Protein AF-A0A013UZ03-F1 (afdb_monomer_lite)

Structure (mmCIF, N/CA/C/O backbone):
data_AF-A0A013UZ03-F1
#
_entry.id   AF-A0A013UZ03-F1
#
loop_
_atom_site.group_PDB
_atom_site.id
_atom_site.type_symbol
_atom_site.label_atom_id
_atom_site.label_alt_id
_atom_site.label_comp_id
_atom_site.label_asym_id
_atom_site.label_entity_id
_atom_site.label_seq_id
_atom_site.pdbx_PDB_ins_code
_atom_site.Cartn_x
_atom_site.Cartn_y
_atom_site.Cartn_z
_atom_site.occupancy
_atom_site.B_iso_or_equiv
_atom_site.auth_seq_id
_atom_site.auth_comp_id
_atom_site.auth_asym_id
_atom_site.auth_atom_id
_atom_site.pdbx_PDB_model_num
ATOM 1 N N . MET A 1 1 ? 23.079 27.981 56.009 1.00 36.84 1 MET A N 1
ATOM 2 C CA . MET A 1 1 ? 21.643 27.927 55.662 1.00 36.84 1 MET A CA 1
ATOM 3 C C . MET A 1 1 ? 21.540 28.016 54.146 1.00 36.84 1 MET A C 1
ATOM 5 O O . MET A 1 1 ? 22.002 28.999 53.586 1.00 36.84 1 MET A O 1
ATOM 9 N N . LYS A 1 2 ? 21.106 26.936 53.484 1.00 36.09 2 LYS A N 1
ATOM 10 C CA . LYS A 1 2 ? 21.028 26.820 52.017 1.00 36.09 2 LYS A CA 1
ATOM 11 C C . LYS A 1 2 ? 19.620 27.214 51.565 1.00 36.09 2 LYS A C 1
ATOM 13 O O . LYS A 1 2 ? 18.654 26.664 52.082 1.00 36.09 2 LYS A O 1
ATOM 18 N N . TYR A 1 3 ? 19.526 28.153 50.628 1.00 44.22 3 TYR A N 1
ATOM 19 C CA . TYR A 1 3 ? 18.277 28.552 49.983 1.00 44.22 3 TYR A CA 1
ATOM 20 C C . TYR A 1 3 ? 17.789 27.426 49.060 1.00 44.22 3 TYR A C 1
ATOM 22 O O . TYR A 1 3 ? 18.511 27.021 48.151 1.00 44.22 3 TYR A O 1
ATOM 30 N N . LEU A 1 4 ? 16.582 26.911 49.308 1.00 42.78 4 LEU A N 1
ATOM 31 C CA . LEU A 1 4 ? 15.868 26.023 48.390 1.00 42.78 4 LEU A CA 1
ATOM 32 C C . LEU A 1 4 ? 15.024 26.893 47.446 1.00 42.78 4 LEU A C 1
ATOM 34 O O . LEU A 1 4 ? 14.059 27.524 47.872 1.00 42.78 4 LEU A O 1
ATOM 38 N N . LEU A 1 5 ? 15.408 26.932 46.172 1.00 45.69 5 LEU A N 1
ATOM 39 C CA . LEU A 1 5 ? 14.609 27.478 45.077 1.00 45.69 5 LEU A CA 1
ATOM 40 C C . LEU A 1 5 ? 13.504 26.471 44.725 1.00 45.69 5 LEU A C 1
ATOM 42 O O . LEU A 1 5 ? 13.780 25.400 44.190 1.00 45.69 5 LEU A O 1
ATOM 46 N N . LEU A 1 6 ? 12.255 26.821 45.036 1.00 44.44 6 LEU A N 1
ATOM 47 C CA . LEU A 1 6 ? 11.060 26.151 44.523 1.00 44.44 6 LEU A CA 1
ATOM 48 C C . LEU A 1 6 ? 10.872 26.553 43.056 1.00 44.44 6 LEU A C 1
ATOM 50 O O . LEU A 1 6 ? 10.435 27.664 42.761 1.00 44.44 6 LEU A O 1
ATOM 54 N N . MET A 1 7 ? 11.222 25.652 42.138 1.00 43.31 7 MET A N 1
ATOM 55 C CA . MET A 1 7 ? 10.885 25.791 40.726 1.00 43.31 7 MET A CA 1
ATOM 56 C C . MET A 1 7 ? 9.523 25.130 40.477 1.00 43.31 7 MET A C 1
ATOM 58 O O . MET A 1 7 ? 9.408 23.908 40.405 1.00 43.31 7 MET A O 1
ATOM 62 N N . SER A 1 8 ? 8.477 25.948 40.391 1.00 47.56 8 SER A N 1
ATOM 63 C CA . SER A 1 8 ? 7.142 25.517 39.976 1.00 47.56 8 SER A CA 1
ATOM 64 C C . SER A 1 8 ? 7.141 25.248 38.469 1.00 47.56 8 SER A C 1
ATOM 66 O O . SER A 1 8 ? 7.000 26.171 37.669 1.00 47.56 8 SER A O 1
ATOM 68 N N . CYS A 1 9 ? 7.308 23.987 38.069 1.00 44.19 9 CYS A N 1
ATOM 69 C CA . CYS A 1 9 ? 7.071 23.565 36.690 1.00 44.19 9 CYS A CA 1
ATOM 70 C C . CYS A 1 9 ? 5.565 23.596 36.396 1.00 44.19 9 CYS A C 1
ATOM 72 O O . CYS A 1 9 ? 4.810 22.737 36.850 1.00 44.19 9 CYS A O 1
ATOM 74 N N . LEU A 1 10 ? 5.145 24.598 35.622 1.00 43.75 10 LEU A N 1
ATOM 75 C CA . LEU A 1 10 ? 3.865 24.626 34.922 1.00 43.75 10 LEU A CA 1
ATOM 76 C C . LEU A 1 10 ? 3.756 23.393 34.010 1.00 43.75 10 LEU A C 1
ATOM 78 O O . LEU A 1 10 ? 4.397 23.322 32.964 1.00 43.75 10 LEU A O 1
ATOM 82 N N . LEU A 1 11 ? 2.930 22.426 34.407 1.00 45.19 11 LEU A N 1
ATOM 83 C CA . LEU A 1 11 ? 2.465 21.351 33.535 1.00 45.19 11 LEU A CA 1
ATOM 84 C C . LEU A 1 11 ? 1.397 21.927 32.600 1.00 45.19 11 LEU A C 1
ATOM 86 O O . LEU A 1 11 ? 0.227 22.029 32.964 1.00 45.19 11 LEU A O 1
ATOM 90 N N . LEU A 1 12 ? 1.807 22.337 31.399 1.00 39.75 12 LEU A N 1
ATOM 91 C CA . LEU A 1 12 ? 0.870 22.580 30.306 1.00 39.75 12 LEU A CA 1
ATOM 92 C C . LEU A 1 12 ? 0.330 21.223 29.823 1.00 39.75 12 LEU A C 1
ATOM 94 O O . LEU A 1 12 ? 1.132 20.325 29.548 1.00 39.75 12 LEU A O 1
ATOM 98 N N . PRO A 1 13 ? -0.997 21.044 29.701 1.00 41.91 13 PRO A N 1
ATOM 99 C CA . PRO A 1 13 ? -1.545 19.863 29.061 1.00 41.91 13 PRO A CA 1
ATOM 100 C C . PRO A 1 13 ? -1.124 19.890 27.592 1.00 41.91 13 PRO A C 1
ATOM 102 O O . PRO A 1 13 ? -1.484 20.796 26.840 1.00 41.91 13 PRO A O 1
ATOM 105 N N . ILE A 1 14 ? -0.329 18.899 27.194 1.00 48.53 14 ILE A N 1
ATOM 106 C CA . ILE A 1 14 ? -0.052 18.613 25.791 1.00 48.53 14 ILE A CA 1
ATOM 107 C C . ILE A 1 14 ? -1.378 18.121 25.217 1.00 48.53 14 ILE A C 1
ATOM 109 O O . ILE A 1 14 ? -1.723 16.947 25.323 1.00 48.53 14 ILE A O 1
ATOM 113 N N . SER A 1 15 ? -2.167 19.046 24.678 1.00 40.78 15 SER A N 1
ATOM 114 C CA . SER A 1 15 ? -3.280 18.710 23.806 1.00 40.78 15 SER A CA 1
ATOM 115 C C . SER A 1 15 ? -2.685 17.948 22.634 1.00 40.78 15 SER A C 1
ATOM 117 O O . SER A 1 15 ? -2.001 18.537 21.797 1.00 40.78 15 SER A O 1
ATOM 119 N N . SER A 1 16 ? -2.891 16.633 22.611 1.00 39.53 16 SER A N 1
ATOM 120 C CA . SER A 1 16 ? -2.583 15.769 21.480 1.00 39.53 16 SER A CA 1
ATOM 121 C C . SER A 1 16 ? -3.329 16.3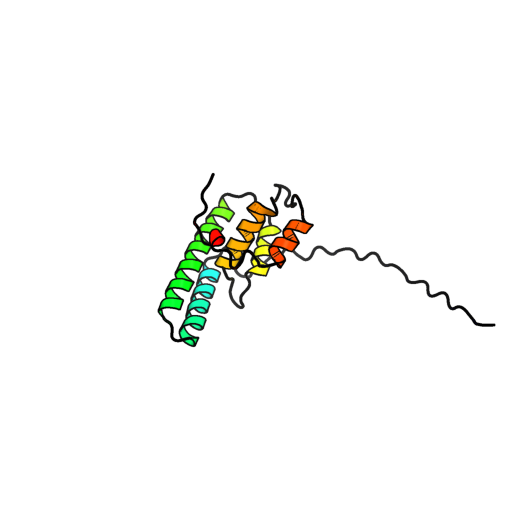09 20.264 1.00 39.53 16 SER A C 1
ATOM 123 O O . SER A 1 16 ? -4.497 15.988 20.048 1.00 39.53 16 SER A O 1
ATOM 125 N N . MET A 1 17 ? -2.691 17.195 19.499 1.00 37.56 17 MET A N 1
ATOM 126 C CA . MET A 1 17 ? -3.202 17.592 18.200 1.00 37.56 17 MET A CA 1
ATOM 127 C C . MET A 1 17 ? -3.194 16.324 17.358 1.00 37.56 17 MET A C 1
ATOM 129 O O . MET A 1 17 ? -2.130 15.798 17.033 1.00 37.56 17 MET A O 1
ATOM 133 N N . ALA A 1 18 ? -4.383 15.791 17.073 1.00 44.00 18 ALA A N 1
ATOM 134 C CA . ALA A 1 18 ? -4.541 14.783 16.044 1.00 44.00 18 ALA A CA 1
ATOM 135 C C . ALA A 1 18 ? -3.900 15.360 14.778 1.00 44.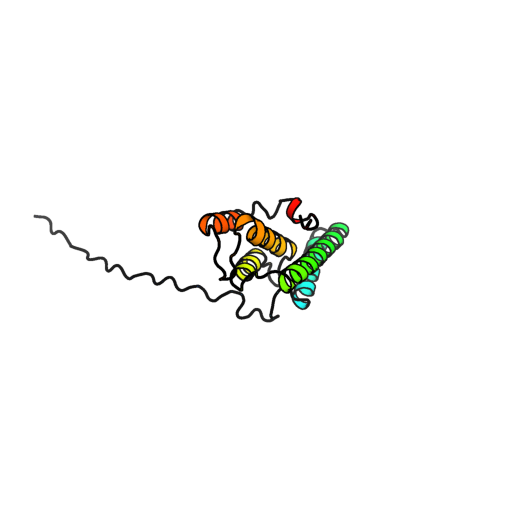00 18 ALA A C 1
ATOM 137 O O . ALA A 1 18 ? -4.331 16.406 14.287 1.00 44.00 18 ALA A O 1
ATOM 138 N N . ALA A 1 19 ? -2.813 14.737 14.322 1.00 41.53 19 ALA A N 1
ATOM 139 C CA . ALA A 1 19 ? -2.172 15.126 13.080 1.00 41.53 19 ALA A CA 1
ATOM 140 C C . ALA A 1 19 ? -3.236 15.124 11.966 1.00 41.53 19 ALA A C 1
ATOM 142 O O . ALA A 1 19 ? -4.104 14.241 11.973 1.00 41.53 19 ALA A O 1
ATOM 143 N N . PRO A 1 20 ? -3.221 16.106 11.045 1.00 39.84 20 PRO A N 1
ATOM 144 C CA . PRO A 1 20 ? -4.152 16.119 9.926 1.00 39.84 20 PRO A CA 1
ATOM 145 C C . PRO A 1 20 ? -4.103 14.762 9.224 1.00 39.84 20 PRO A C 1
ATOM 147 O O . PRO A 1 20 ? -3.022 14.237 8.951 1.00 39.84 20 PRO A O 1
ATOM 150 N N . SER A 1 21 ? -5.281 14.172 9.001 1.00 45.03 21 SER A N 1
ATOM 151 C CA . SER A 1 21 ? -5.390 12.862 8.366 1.00 45.03 21 SER A CA 1
ATOM 152 C C . SER A 1 21 ? -4.639 12.901 7.023 1.00 45.03 21 SER A C 1
ATOM 154 O O . SER A 1 21 ? -4.945 13.772 6.202 1.00 45.03 21 SER A O 1
ATOM 156 N N . PRO A 1 22 ? -3.696 11.977 6.754 1.00 44.12 22 PRO A N 1
ATOM 157 C CA . PRO A 1 22 ? -2.918 11.924 5.505 1.00 44.12 22 PRO A CA 1
ATOM 158 C C . PRO A 1 22 ? -3.748 11.728 4.221 1.00 44.12 22 PRO A C 1
ATOM 160 O O . PRO A 1 22 ? -3.198 11.567 3.139 1.00 44.12 22 PRO A O 1
ATOM 163 N N . TYR A 1 23 ? -5.072 11.702 4.340 1.00 45.38 23 TYR A N 1
ATOM 164 C CA . TYR A 1 23 ? -6.049 11.556 3.267 1.00 45.38 23 TYR A CA 1
ATOM 165 C C . TYR A 1 23 ? -6.649 12.869 2.826 1.00 45.38 23 TYR A C 1
ATOM 167 O O . TYR A 1 23 ? -7.457 12.860 1.900 1.00 45.38 23 TYR A O 1
ATOM 175 N N . ALA A 1 24 ? -6.350 13.961 3.532 1.00 42.81 24 ALA A N 1
ATOM 176 C CA . ALA A 1 24 ? -6.951 15.232 3.197 1.00 42.81 24 ALA A CA 1
ATOM 177 C C . ALA A 1 24 ? -6.576 15.602 1.759 1.00 42.81 24 ALA A C 1
ATOM 179 O O . ALA A 1 24 ? -7.488 15.804 0.971 1.00 42.81 24 ALA A O 1
ATOM 180 N N . GLU A 1 25 ? -5.293 15.566 1.378 1.00 39.88 25 GLU A N 1
ATOM 181 C CA . GLU A 1 25 ? -4.859 15.838 0.002 1.00 39.88 25 GLU A CA 1
ATOM 182 C C . GLU A 1 25 ? -3.487 15.191 -0.272 1.00 39.88 25 GLU A C 1
ATOM 184 O O . GLU A 1 25 ? -2.460 15.658 0.215 1.00 39.88 25 GLU A O 1
ATOM 189 N N . ASN A 1 26 ? -3.441 14.126 -1.079 1.00 48.09 26 ASN A N 1
ATOM 190 C CA . ASN A 1 26 ? -2.320 13.975 -2.009 1.00 48.09 26 ASN A CA 1
ATOM 191 C C . ASN A 1 26 ? -2.764 14.637 -3.327 1.00 48.09 26 ASN A C 1
ATOM 193 O O . ASN A 1 26 ? -3.961 14.672 -3.624 1.00 48.09 26 ASN A O 1
ATOM 197 N N . THR A 1 27 ? -1.844 15.182 -4.123 1.00 49.50 27 THR A N 1
ATOM 198 C CA . THR A 1 27 ? -2.189 15.888 -5.377 1.00 49.50 27 THR A CA 1
ATOM 199 C C . THR A 1 27 ? -2.912 15.012 -6.409 1.00 49.50 27 THR A C 1
ATOM 201 O O . THR A 1 27 ? -3.408 15.531 -7.405 1.00 49.50 27 THR A O 1
ATOM 204 N N . PHE A 1 28 ? -2.983 13.699 -6.182 1.00 50.97 28 PHE A N 1
ATOM 205 C CA . PHE A 1 28 ? -3.575 12.706 -7.071 1.00 50.97 28 PHE A CA 1
ATOM 206 C C . PHE A 1 28 ? -4.976 12.239 -6.627 1.00 50.97 28 PHE A C 1
ATOM 208 O O . PHE A 1 28 ? -5.637 11.529 -7.376 1.00 50.97 28 PHE A O 1
ATOM 215 N N . GLY A 1 29 ? -5.472 12.636 -5.449 1.00 62.25 29 GLY A N 1
ATOM 216 C CA . GLY A 1 29 ? -6.781 12.232 -4.925 1.00 62.25 29 GLY A CA 1
ATOM 217 C C . GLY A 1 29 ? -6.776 10.945 -4.082 1.00 62.25 29 GLY A C 1
ATOM 218 O O . GLY A 1 29 ? -5.851 10.667 -3.320 1.00 62.25 29 GLY A O 1
ATOM 219 N N . ARG A 1 30 ? -7.870 10.170 -4.139 1.00 72.25 30 ARG A N 1
ATOM 220 C CA . ARG A 1 30 ? -8.064 8.960 -3.310 1.00 72.25 30 ARG A CA 1
ATOM 221 C C . ARG A 1 30 ? -7.161 7.816 -3.777 1.00 72.25 30 ARG A C 1
ATOM 223 O O . ARG A 1 30 ? -7.034 7.574 -4.973 1.00 72.25 30 ARG A O 1
ATOM 230 N N . MET A 1 31 ? -6.585 7.093 -2.819 1.00 75.75 31 MET A N 1
ATOM 231 C CA . MET A 1 31 ? -5.768 5.906 -3.073 1.00 75.75 31 MET A CA 1
ATOM 232 C C . MET A 1 31 ? -6.615 4.630 -3.106 1.00 75.75 31 MET A C 1
ATOM 234 O O . MET A 1 31 ? -7.605 4.554 -2.377 1.00 75.75 31 MET A O 1
ATOM 238 N N . PRO A 1 32 ? -6.191 3.607 -3.867 1.00 83.62 32 PRO A N 1
ATOM 239 C CA . PRO A 1 32 ? -5.069 3.620 -4.819 1.00 83.62 32 PRO A CA 1
ATOM 240 C C . PRO A 1 32 ? -5.394 4.421 -6.103 1.00 83.62 32 PRO A C 1
ATOM 242 O O . PRO A 1 32 ? -6.540 4.443 -6.546 1.00 83.62 32 PRO A O 1
ATOM 245 N N . HIS A 1 33 ? -4.396 5.085 -6.710 1.00 84.12 33 HIS A N 1
ATOM 246 C CA . HIS A 1 33 ? -4.587 5.971 -7.874 1.00 84.12 33 HIS A CA 1
ATOM 247 C C . HIS A 1 33 ? -3.721 5.585 -9.088 1.00 84.12 33 HIS A C 1
ATOM 249 O O . HIS A 1 33 ? -2.522 5.319 -8.960 1.00 84.12 33 HIS A O 1
ATOM 255 N N . LYS A 1 34 ? -4.307 5.610 -10.294 1.00 83.56 34 LYS A N 1
ATOM 256 C CA . LYS A 1 34 ? -3.647 5.185 -11.546 1.00 83.56 34 LYS A CA 1
ATOM 257 C C . LYS A 1 34 ? -2.397 6.003 -11.899 1.00 83.56 34 LYS A C 1
ATOM 259 O O . LYS A 1 34 ? -1.413 5.447 -12.375 1.00 83.56 34 LYS A O 1
ATOM 264 N N . ASP A 1 35 ? -2.402 7.307 -11.624 1.00 82.81 35 ASP A N 1
ATOM 265 C CA . ASP A 1 35 ? -1.261 8.171 -11.963 1.00 82.81 35 ASP A CA 1
ATOM 266 C C . ASP A 1 35 ? -0.066 7.910 -11.038 1.00 82.81 35 ASP A C 1
ATOM 268 O O . ASP A 1 35 ? 1.080 8.019 -11.464 1.00 82.81 35 ASP A O 1
ATOM 272 N N . ILE A 1 36 ? -0.327 7.480 -9.799 1.00 83.81 36 ILE A N 1
ATOM 273 C CA . ILE A 1 36 ? 0.712 7.008 -8.878 1.00 83.81 36 ILE A CA 1
ATOM 274 C 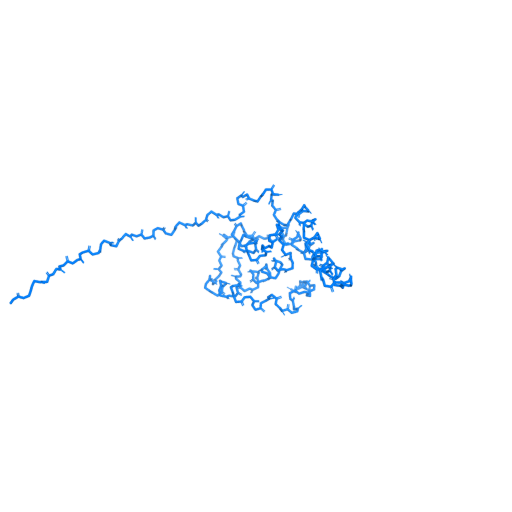C . ILE A 1 36 ? 1.226 5.636 -9.318 1.00 83.81 36 ILE A C 1
ATOM 276 O O . ILE A 1 36 ? 2.423 5.389 -9.248 1.00 83.81 36 ILE A O 1
ATOM 280 N N . MET A 1 37 ? 0.354 4.759 -9.832 1.00 88.69 37 MET A N 1
ATOM 281 C CA . MET A 1 37 ? 0.794 3.487 -10.415 1.00 88.69 37 MET A CA 1
ATOM 282 C C . MET A 1 37 ? 1.770 3.711 -11.571 1.00 88.69 37 MET A C 1
ATOM 284 O O . MET A 1 37 ? 2.772 3.011 -11.658 1.00 88.69 37 MET A O 1
ATOM 288 N N . ARG A 1 38 ? 1.546 4.734 -12.405 1.00 87.56 38 ARG A N 1
ATOM 289 C CA . ARG A 1 38 ? 2.519 5.131 -13.432 1.00 87.56 38 ARG A CA 1
ATOM 290 C C . ARG A 1 38 ? 3.879 5.492 -12.820 1.00 87.56 38 ARG A C 1
ATOM 292 O O . ARG A 1 38 ? 4.876 4.916 -13.220 1.00 87.56 38 ARG A O 1
ATOM 299 N N . LEU A 1 39 ? 3.908 6.359 -11.803 1.00 87.75 39 LEU A N 1
ATOM 300 C CA . LEU A 1 39 ? 5.154 6.732 -11.111 1.00 87.75 39 LEU A CA 1
ATOM 301 C C . LEU A 1 39 ? 5.833 5.547 -10.405 1.00 87.75 39 LEU A C 1
ATOM 303 O O . LEU A 1 39 ? 7.046 5.538 -10.234 1.00 87.75 39 LEU A O 1
ATOM 307 N N . ASN A 1 40 ? 5.059 4.563 -9.941 1.00 86.38 40 ASN A N 1
ATOM 308 C CA . ASN A 1 40 ? 5.588 3.346 -9.332 1.00 86.38 40 ASN A CA 1
ATOM 309 C C . ASN A 1 40 ? 6.291 2.460 -10.374 1.00 86.38 40 ASN A C 1
ATOM 311 O O . ASN A 1 40 ? 7.401 2.004 -10.121 1.00 86.38 40 ASN A O 1
ATOM 315 N N . LYS A 1 41 ? 5.695 2.291 -11.562 1.00 89.69 41 LYS A N 1
ATOM 316 C CA . LYS A 1 41 ? 6.343 1.589 -12.679 1.00 89.69 41 LYS A CA 1
ATOM 317 C C . LYS A 1 41 ? 7.647 2.268 -13.083 1.00 89.69 41 LYS A C 1
ATOM 319 O O . LYS A 1 41 ? 8.662 1.590 -13.183 1.00 89.69 41 LYS A O 1
ATOM 324 N N . ASP A 1 42 ? 7.630 3.597 -13.204 1.00 87.88 42 ASP A N 1
ATOM 325 C CA . ASP A 1 42 ? 8.834 4.383 -13.489 1.00 87.88 42 ASP A CA 1
ATOM 326 C C . ASP A 1 42 ? 9.929 4.113 -12.426 1.00 87.88 42 ASP A C 1
ATOM 328 O O . ASP A 1 42 ? 11.106 3.985 -12.758 1.00 87.88 42 ASP A O 1
ATOM 332 N N . ALA A 1 43 ? 9.559 3.963 -11.146 1.00 85.75 43 ALA A N 1
ATOM 333 C CA . ALA A 1 43 ? 10.498 3.619 -10.075 1.00 85.75 43 ALA A CA 1
ATOM 334 C C . ALA A 1 43 ? 11.058 2.186 -10.198 1.00 85.75 43 ALA A C 1
ATOM 336 O O . ALA A 1 43 ? 12.270 2.013 -10.076 1.00 85.75 43 ALA A O 1
ATOM 337 N N . CYS A 1 44 ? 10.221 1.183 -10.501 1.00 86.62 44 CYS A N 1
ATOM 338 C CA . CYS A 1 44 ? 10.678 -0.186 -10.791 1.00 86.62 44 CYS A CA 1
ATOM 339 C C . CYS A 1 44 ? 11.689 -0.208 -11.950 1.00 86.62 44 CYS A C 1
ATOM 341 O O . CYS A 1 44 ? 12.716 -0.882 -11.874 1.00 86.62 44 CYS A O 1
ATOM 343 N N . GLU A 1 45 ? 11.416 0.546 -13.020 1.00 87.88 45 GLU A N 1
ATOM 344 C CA . GLU A 1 45 ? 12.317 0.658 -14.168 1.00 87.88 45 GLU A CA 1
ATOM 345 C C . GLU A 1 45 ? 13.647 1.313 -13.782 1.00 87.88 45 GLU A C 1
ATOM 347 O O . GLU A 1 45 ? 14.702 0.829 -14.182 1.00 87.88 45 GLU A O 1
ATOM 352 N N . VAL A 1 46 ? 13.632 2.389 -12.989 1.00 85.69 46 VAL A N 1
ATOM 353 C CA . VAL A 1 46 ? 14.862 3.042 -12.506 1.00 85.69 46 VAL A CA 1
ATOM 354 C C . VAL A 1 46 ? 15.700 2.087 -11.653 1.00 85.69 46 VAL A C 1
ATOM 356 O O . VAL A 1 46 ? 16.911 1.998 -11.865 1.00 85.69 46 VAL A O 1
ATOM 359 N N . GLU A 1 47 ? 15.079 1.361 -10.722 1.00 78.56 47 GLU A N 1
ATOM 360 C CA . GLU A 1 47 ? 15.774 0.413 -9.845 1.00 78.56 47 GLU A CA 1
ATOM 361 C C . GLU A 1 47 ? 16.386 -0.752 -10.631 1.00 78.56 47 GLU A C 1
ATOM 363 O O . GLU A 1 47 ? 17.581 -1.020 -10.492 1.00 78.56 47 GLU A O 1
ATOM 368 N N . GLY A 1 48 ? 15.619 -1.408 -11.504 1.00 80.50 48 GLY A N 1
ATOM 369 C CA . GLY A 1 48 ? 16.137 -2.540 -12.276 1.00 80.50 48 GLY A CA 1
ATOM 370 C C . GLY A 1 48 ? 17.120 -2.137 -13.382 1.00 80.50 48 GLY A C 1
ATOM 371 O O . GLY A 1 48 ? 18.065 -2.871 -13.673 1.00 80.50 48 GLY A O 1
ATOM 372 N N . ASN A 1 49 ? 16.996 -0.933 -13.953 1.00 81.88 49 ASN A N 1
ATOM 373 C CA . ASN A 1 49 ? 18.013 -0.402 -14.868 1.00 81.88 49 ASN A CA 1
ATOM 374 C C . ASN A 1 49 ? 19.333 -0.102 -14.143 1.00 81.88 49 ASN A C 1
ATOM 376 O O . ASN A 1 49 ? 20.401 -0.272 -14.730 1.00 81.88 49 ASN A O 1
ATOM 380 N N . ALA A 1 50 ? 19.284 0.319 -12.874 1.00 80.31 50 ALA A N 1
ATOM 381 C CA . ALA A 1 50 ? 20.484 0.545 -12.071 1.00 80.31 50 ALA A CA 1
ATOM 382 C C . ALA A 1 50 ? 21.226 -0.762 -11.734 1.00 80.31 50 ALA A C 1
ATOM 384 O O . ALA A 1 50 ? 22.450 -0.748 -11.592 1.00 80.31 50 ALA A O 1
ATOM 385 N N . THR A 1 51 ? 20.513 -1.886 -11.629 1.00 79.62 51 THR A N 1
ATOM 386 C CA . THR A 1 51 ? 21.100 -3.215 -11.380 1.00 79.62 51 THR A CA 1
ATOM 387 C C . THR A 1 51 ? 21.458 -3.969 -12.665 1.00 79.62 51 THR A C 1
ATOM 389 O O . THR A 1 51 ? 22.248 -4.911 -12.614 1.00 79.62 51 THR A O 1
ATOM 392 N N . GLY A 1 52 ? 20.923 -3.547 -13.816 1.00 76.69 52 GLY A N 1
ATOM 393 C CA . GLY A 1 52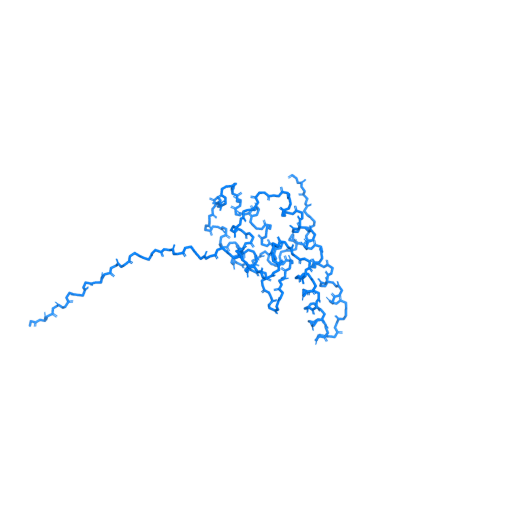 ? 21.091 -4.221 -15.105 1.00 76.69 52 GLY A CA 1
ATOM 394 C C . GLY A 1 52 ? 20.267 -5.507 -15.243 1.00 76.69 52 GLY A C 1
ATOM 395 O O . GLY A 1 52 ? 20.499 -6.280 -16.173 1.00 76.69 52 GLY A O 1
ATOM 396 N N . ASP A 1 53 ? 19.320 -5.745 -14.332 1.00 79.00 53 ASP A N 1
ATOM 397 C CA . ASP A 1 53 ? 18.486 -6.945 -14.292 1.00 79.00 53 ASP A CA 1
ATOM 398 C C . ASP A 1 53 ? 17.073 -6.638 -14.802 1.00 79.00 53 ASP A C 1
ATOM 400 O O . ASP A 1 53 ? 16.188 -6.201 -14.068 1.00 79.00 53 ASP A O 1
ATOM 404 N N . THR A 1 54 ? 16.858 -6.888 -16.090 1.00 76.19 54 THR A N 1
ATOM 405 C CA . THR A 1 54 ? 15.564 -6.654 -16.750 1.00 76.19 54 THR A CA 1
ATOM 406 C C . THR A 1 54 ? 14.445 -7.570 -16.250 1.00 76.19 54 THR A C 1
ATOM 408 O O . THR A 1 54 ? 13.294 -7.142 -16.227 1.00 76.19 54 THR A O 1
ATOM 411 N N . ALA A 1 55 ? 14.759 -8.784 -15.780 1.00 78.81 55 ALA A N 1
ATOM 412 C CA . ALA A 1 55 ? 13.756 -9.691 -15.222 1.00 78.81 55 ALA A CA 1
ATOM 413 C C . ALA A 1 55 ? 13.198 -9.151 -13.895 1.00 78.81 55 ALA A C 1
ATOM 415 O O . ALA A 1 55 ? 12.001 -9.262 -13.630 1.00 78.81 55 ALA A O 1
ATOM 416 N N . SER A 1 56 ? 14.045 -8.484 -13.101 1.00 79.94 56 SER A N 1
ATOM 417 C CA . SER A 1 56 ? 13.621 -7.827 -11.859 1.00 79.94 56 SER A CA 1
ATOM 418 C C . SER A 1 56 ? 12.641 -6.664 -12.084 1.00 79.94 56 SER A C 1
ATOM 420 O O . SER A 1 56 ? 11.779 -6.418 -11.239 1.00 79.94 56 SER A O 1
ATOM 422 N N . ILE A 1 57 ? 12.713 -5.984 -13.239 1.00 83.38 57 ILE A N 1
ATOM 423 C CA . ILE A 1 57 ? 11.787 -4.898 -13.605 1.00 83.38 57 ILE A CA 1
ATOM 424 C C . ILE A 1 57 ? 10.384 -5.460 -13.843 1.00 83.38 57 ILE A C 1
ATOM 426 O O . ILE A 1 57 ? 9.413 -4.959 -13.272 1.00 83.38 57 ILE A O 1
ATOM 430 N N . GLU A 1 58 ? 10.275 -6.501 -14.675 1.00 86.56 58 GLU A N 1
ATOM 431 C CA . GLU A 1 58 ? 8.990 -7.124 -15.015 1.00 86.56 58 GLU A CA 1
ATOM 432 C C . GLU A 1 58 ? 8.302 -7.692 -13.768 1.00 86.56 58 GLU A C 1
ATOM 434 O O . GLU A 1 58 ? 7.108 -7.464 -13.561 1.00 86.56 58 GLU A O 1
ATOM 439 N N . GLU A 1 59 ? 9.064 -8.361 -12.899 1.00 86.31 59 GLU A N 1
ATOM 440 C CA . GLU A 1 59 ? 8.559 -8.893 -11.632 1.00 86.31 59 GLU A CA 1
ATOM 441 C C . GLU A 1 59 ? 8.088 -7.776 -10.683 1.00 86.31 59 GLU A C 1
ATOM 443 O O . GLU A 1 59 ? 7.005 -7.873 -10.100 1.00 86.31 59 GLU A O 1
ATOM 448 N N . CYS A 1 60 ? 8.852 -6.681 -10.563 1.00 86.38 60 CYS A N 1
ATOM 449 C CA . CYS A 1 60 ? 8.456 -5.520 -9.763 1.00 86.38 60 CYS A CA 1
ATOM 450 C C . CYS A 1 60 ? 7.119 -4.945 -10.245 1.00 86.38 60 CYS A C 1
ATOM 452 O O . CYS A 1 60 ? 6.198 -4.772 -9.445 1.00 86.38 60 CYS A O 1
ATOM 454 N N . ILE A 1 61 ? 6.981 -4.698 -11.550 1.00 89.50 61 ILE A N 1
ATOM 455 C CA . ILE A 1 61 ? 5.766 -4.115 -12.130 1.00 89.50 61 ILE A CA 1
ATOM 456 C C . ILE A 1 61 ? 4.557 -5.034 -11.914 1.00 89.50 61 ILE A C 1
ATOM 458 O O . ILE A 1 61 ? 3.519 -4.558 -11.447 1.00 89.50 61 ILE A O 1
ATOM 462 N N . ASP A 1 62 ? 4.688 -6.335 -12.188 1.00 89.06 62 ASP A N 1
ATOM 463 C CA . ASP A 1 62 ? 3.600 -7.310 -12.027 1.00 89.06 62 ASP A CA 1
ATOM 464 C C . ASP A 1 62 ? 3.092 -7.376 -10.575 1.00 89.06 62 ASP A C 1
ATOM 466 O O . ASP A 1 62 ? 1.880 -7.352 -10.326 1.00 89.06 62 ASP A O 1
ATOM 470 N N . TYR A 1 63 ? 3.991 -7.380 -9.586 1.00 88.06 63 TYR A N 1
ATOM 471 C CA . TYR A 1 63 ? 3.583 -7.359 -8.179 1.00 88.06 63 TYR A CA 1
ATOM 472 C C . TYR A 1 63 ? 2.877 -6.065 -7.783 1.00 88.06 63 TYR A C 1
ATOM 474 O O . TYR A 1 63 ? 1.907 -6.105 -7.018 1.00 88.06 63 TYR A O 1
ATOM 482 N N . GLN A 1 64 ? 3.325 -4.925 -8.302 1.00 89.88 64 GLN A N 1
ATOM 483 C CA . GLN A 1 64 ? 2.718 -3.630 -8.006 1.00 89.88 64 GLN A CA 1
ATOM 484 C C . GLN A 1 64 ? 1.316 -3.525 -8.626 1.00 89.88 64 GLN A C 1
ATOM 486 O O . GLN A 1 64 ? 0.395 -3.061 -7.955 1.00 89.88 64 GLN A O 1
ATOM 491 N N . GLU A 1 65 ? 1.113 -4.034 -9.847 1.00 91.56 65 GLU A N 1
ATOM 492 C CA . GLU A 1 65 ? -0.203 -4.082 -10.503 1.00 91.56 65 GLU A CA 1
ATOM 493 C C . GLU A 1 65 ? -1.181 -4.996 -9.758 1.00 91.56 65 GLU A C 1
ATOM 495 O O . GLU A 1 65 ? -2.294 -4.586 -9.419 1.00 91.56 65 GLU A O 1
ATOM 500 N N . LYS A 1 66 ? -0.747 -6.210 -9.401 1.00 90.38 66 LYS A N 1
ATOM 501 C CA . LYS A 1 66 ? -1.565 -7.137 -8.604 1.00 90.38 66 LYS A CA 1
ATOM 502 C C . LYS A 1 66 ? -1.949 -6.540 -7.253 1.00 90.38 66 LYS A C 1
ATOM 504 O O . LYS A 1 66 ? -3.076 -6.732 -6.785 1.00 90.38 66 LYS A O 1
ATOM 509 N N . ALA A 1 67 ? -1.027 -5.822 -6.611 1.00 89.62 67 ALA A N 1
ATOM 510 C CA . ALA A 1 67 ? -1.302 -5.157 -5.347 1.00 89.62 67 ALA A CA 1
ATOM 511 C C . ALA A 1 67 ? -2.285 -3.989 -5.512 1.00 89.62 67 ALA A C 1
ATOM 513 O O . ALA A 1 67 ? -3.211 -3.859 -4.706 1.00 89.62 67 ALA A O 1
ATOM 514 N N . PHE A 1 68 ? -2.131 -3.190 -6.570 1.00 91.38 68 PHE A N 1
ATOM 515 C CA . PHE A 1 68 ? -3.051 -2.115 -6.931 1.00 91.38 68 PHE A CA 1
ATOM 516 C C . PHE A 1 68 ? -4.487 -2.632 -7.087 1.00 91.38 68 PHE A C 1
ATOM 518 O O . PHE A 1 68 ? -5.392 -2.132 -6.417 1.00 91.38 68 PHE A O 1
ATOM 525 N N . ASP A 1 69 ? -4.696 -3.684 -7.882 1.00 89.62 69 ASP A N 1
ATOM 526 C CA . ASP A 1 69 ? -6.027 -4.256 -8.120 1.00 89.62 69 ASP A CA 1
ATOM 527 C C . ASP A 1 69 ? -6.684 -4.748 -6.826 1.00 89.62 69 ASP A C 1
ATOM 529 O O . ASP A 1 69 ? -7.877 -4.533 -6.583 1.00 89.62 69 ASP A O 1
ATOM 533 N N . LYS A 1 70 ? -5.896 -5.369 -5.943 1.00 87.56 70 LYS A N 1
ATOM 534 C CA . LYS A 1 70 ? -6.380 -5.827 -4.636 1.00 87.56 70 LYS A CA 1
ATOM 535 C C . LYS A 1 70 ? -6.744 -4.672 -3.715 1.00 87.56 70 LYS A C 1
ATOM 537 O O . LYS A 1 70 ? -7.753 -4.753 -3.015 1.00 87.56 70 LYS A O 1
ATOM 542 N N . LEU A 1 71 ? -5.969 -3.595 -3.726 1.00 87.81 71 LEU A N 1
ATOM 543 C CA . LEU A 1 71 ? -6.284 -2.387 -2.971 1.00 87.81 71 LEU A CA 1
ATOM 544 C C . LEU A 1 71 ? -7.552 -1.708 -3.498 1.00 87.81 71 LEU A C 1
ATOM 546 O O . LEU A 1 71 ? -8.368 -1.283 -2.685 1.00 87.81 71 LEU A O 1
ATOM 550 N N . VAL A 1 72 ? -7.779 -1.673 -4.816 1.00 86.38 72 VAL A N 1
ATOM 551 C CA . VAL A 1 72 ? -9.042 -1.187 -5.407 1.00 86.38 72 VAL A CA 1
ATOM 552 C C . VAL A 1 72 ? -10.219 -2.040 -4.927 1.00 86.38 72 VAL A C 1
ATOM 554 O O . VAL A 1 72 ? -11.266 -1.513 -4.551 1.00 86.38 72 VAL A O 1
ATOM 557 N N . GLU A 1 73 ? -10.053 -3.364 -4.893 1.00 84.38 73 GLU A N 1
ATOM 558 C CA . GLU A 1 73 ? -11.050 -4.290 -4.348 1.00 84.38 73 GLU A CA 1
ATOM 559 C C . GLU A 1 73 ? -11.360 -3.994 -2.874 1.00 84.38 73 GLU A C 1
ATOM 561 O O . GLU A 1 73 ? -12.538 -3.928 -2.518 1.00 84.38 73 GLU A O 1
ATOM 566 N N . ILE A 1 74 ? -10.334 -3.789 -2.040 1.00 80.31 74 ILE A N 1
ATOM 567 C CA . ILE A 1 74 ? -10.494 -3.460 -0.618 1.00 80.31 74 ILE A CA 1
ATOM 568 C C . ILE A 1 74 ? -11.199 -2.113 -0.460 1.00 80.31 74 ILE A C 1
ATOM 570 O O . ILE A 1 74 ? -12.155 -2.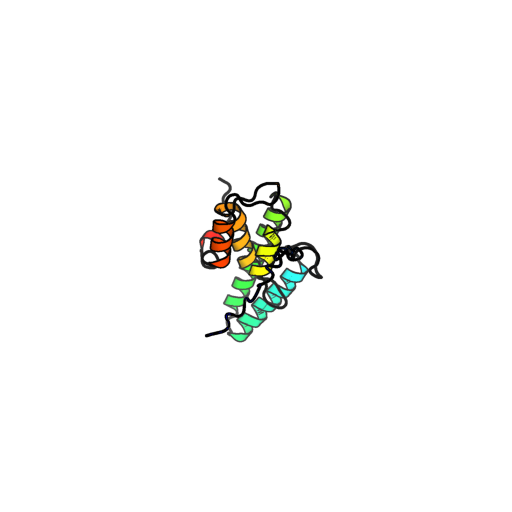021 0.305 1.00 80.31 74 ILE A O 1
ATOM 574 N N . TYR A 1 75 ? -10.774 -1.101 -1.216 1.00 77.94 75 TYR A N 1
ATOM 575 C CA . TYR A 1 75 ? -11.339 0.246 -1.178 1.00 77.94 75 TYR A CA 1
ATOM 576 C C . TYR A 1 75 ? -12.839 0.254 -1.484 1.00 77.94 75 TYR A C 1
ATOM 578 O O . TYR A 1 75 ? -13.611 0.931 -0.813 1.00 77.94 75 TYR A O 1
ATOM 586 N N . ASN A 1 76 ? -13.261 -0.531 -2.478 1.00 73.19 76 ASN A N 1
ATOM 587 C CA . ASN A 1 76 ? -14.653 -0.568 -2.920 1.00 73.19 76 ASN A CA 1
ATOM 588 C C . ASN A 1 76 ? -15.560 -1.473 -2.070 1.00 73.19 76 ASN A C 1
ATOM 590 O O . ASN A 1 76 ? -16.779 -1.344 -2.159 1.00 73.19 76 ASN A O 1
ATOM 594 N N . ARG A 1 77 ? -15.006 -2.424 -1.303 1.00 70.25 77 ARG A N 1
ATOM 595 C CA . ARG A 1 77 ? -15.796 -3.453 -0.596 1.00 70.25 77 ARG A CA 1
ATOM 596 C C . ARG A 1 77 ? -15.732 -3.407 0.923 1.00 70.25 77 ARG A C 1
ATOM 598 O O . ARG A 1 77 ? -16.605 -3.996 1.557 1.00 70.25 77 ARG A O 1
ATOM 605 N N . HIS A 1 78 ? -14.708 -2.801 1.511 1.00 64.50 78 HIS A N 1
ATOM 606 C CA . HIS A 1 78 ? -14.491 -2.852 2.952 1.00 64.50 78 HIS A CA 1
ATOM 607 C C . HIS A 1 78 ? -14.697 -1.483 3.607 1.00 64.50 78 HIS A C 1
ATOM 609 O O . HIS A 1 78 ? -14.196 -0.475 3.118 1.00 64.50 78 HIS A O 1
ATOM 615 N N . ASP A 1 79 ? -15.373 -1.478 4.761 1.00 65.44 79 ASP A N 1
ATOM 616 C CA . ASP A 1 79 ? -15.600 -0.311 5.630 1.00 65.44 79 ASP A CA 1
ATOM 617 C C . ASP A 1 79 ? -14.303 0.133 6.355 1.00 65.44 79 ASP A C 1
ATOM 619 O O . ASP A 1 79 ? -14.322 0.428 7.548 1.00 65.44 79 ASP A O 1
ATOM 623 N N . ILE A 1 80 ? -13.151 0.135 5.670 1.00 72.38 80 ILE A N 1
ATOM 624 C CA . ILE A 1 80 ? -11.899 0.662 6.229 1.00 72.38 80 ILE A CA 1
ATOM 625 C C . ILE A 1 80 ? -11.932 2.183 6.121 1.00 72.38 80 ILE A C 1
ATOM 627 O O . ILE A 1 80 ? -12.131 2.767 5.055 1.00 72.38 80 ILE A O 1
ATOM 631 N N . THR A 1 81 ? -11.715 2.825 7.252 1.00 74.75 81 THR A N 1
ATOM 632 C CA . THR A 1 81 ? -11.893 4.249 7.464 1.00 74.75 81 THR A CA 1
ATOM 633 C C . THR A 1 81 ? -10.719 5.092 6.970 1.00 74.75 81 THR A C 1
ATOM 635 O O . THR A 1 81 ? -9.642 4.611 6.595 1.00 74.75 81 THR A O 1
ATOM 638 N N . ALA A 1 82 ? -10.958 6.405 6.952 1.00 70.75 82 ALA A N 1
ATOM 639 C CA . ALA A 1 82 ? -10.003 7.436 6.568 1.00 70.75 82 ALA A CA 1
ATOM 640 C C . ALA A 1 82 ? -8.890 7.737 7.610 1.00 70.75 82 ALA A C 1
ATOM 642 O O . ALA A 1 82 ? -8.247 8.774 7.497 1.00 70.75 82 ALA A O 1
ATOM 643 N N . PRO A 1 83 ? -8.710 6.958 8.689 1.00 75.75 83 PRO A N 1
ATOM 644 C CA . PRO A 1 83 ? -7.394 6.864 9.363 1.00 75.75 83 PRO A CA 1
ATOM 645 C C . PRO A 1 83 ? -6.454 5.718 8.921 1.00 75.75 83 PRO A C 1
ATOM 647 O O . PRO A 1 83 ? -5.261 5.958 8.716 1.00 75.75 83 PRO A O 1
ATOM 650 N N . SER A 1 84 ? -6.958 4.494 8.729 1.00 82.19 84 SER A N 1
ATOM 651 C CA . SER A 1 84 ? -6.130 3.301 8.443 1.00 82.19 84 SER A CA 1
ATOM 652 C C . SER A 1 84 ? -5.381 3.305 7.106 1.00 82.19 84 SER A C 1
ATOM 654 O O . SER A 1 84 ? -4.169 3.112 7.055 1.00 82.19 84 SER A O 1
ATOM 656 N N . TRP A 1 85 ? -6.065 3.574 6.001 1.00 82.50 85 TRP A N 1
ATOM 657 C CA . TRP A 1 85 ? -5.442 3.914 4.715 1.00 82.50 85 TRP A CA 1
ATOM 658 C C . TRP A 1 85 ? -4.342 4.985 4.797 1.00 82.50 85 TRP A C 1
ATOM 660 O O . TRP A 1 85 ? -3.390 4.888 4.045 1.00 82.50 85 TRP A O 1
ATOM 670 N N . GLY A 1 86 ? -4.382 5.959 5.699 1.00 80.00 86 GLY A N 1
ATOM 671 C CA . GLY A 1 86 ? -3.428 7.079 5.752 1.00 80.00 86 GLY A CA 1
ATOM 672 C C . GLY A 1 86 ? -2.177 6.673 6.480 1.00 80.00 86 GLY A C 1
ATOM 673 O O . GLY A 1 86 ? -1.074 7.010 6.059 1.00 80.00 86 GLY A O 1
ATOM 674 N N . LEU A 1 87 ? -2.360 5.854 7.512 1.00 83.25 87 LEU A N 1
ATOM 675 C CA . LEU A 1 87 ? -1.278 5.104 8.112 1.00 83.25 87 LEU A CA 1
ATOM 676 C C . LEU A 1 87 ? -0.578 4.234 7.057 1.00 83.25 87 LEU A C 1
ATOM 678 O O . LEU A 1 87 ? 0.636 4.333 6.901 1.00 83.25 87 LEU A O 1
ATOM 682 N N . CYS A 1 88 ? -1.328 3.455 6.274 1.00 86.38 88 CYS A N 1
ATOM 683 C CA . CYS A 1 88 ? -0.748 2.594 5.242 1.00 86.38 88 CYS A CA 1
ATOM 684 C C . CYS A 1 88 ? -0.136 3.358 4.057 1.00 86.38 88 CYS A C 1
ATOM 686 O O . CYS A 1 88 ? 0.889 2.932 3.530 1.00 86.38 88 CYS A O 1
ATOM 688 N N . ILE A 1 89 ? -0.694 4.512 3.680 1.00 85.44 89 ILE A N 1
ATOM 689 C CA . ILE A 1 89 ? -0.082 5.458 2.737 1.00 85.44 89 ILE A CA 1
ATOM 690 C C . ILE A 1 89 ? 1.274 5.908 3.273 1.00 85.44 89 ILE A C 1
ATOM 692 O O . ILE A 1 89 ? 2.266 5.787 2.555 1.00 85.44 89 ILE A O 1
ATOM 696 N N . GLY A 1 90 ? 1.338 6.324 4.541 1.00 82.38 90 GLY A N 1
ATOM 697 C CA . GLY A 1 90 ? 2.582 6.717 5.199 1.00 82.38 90 GLY A CA 1
ATOM 698 C C . GLY A 1 90 ? 3.650 5.620 5.183 1.00 82.38 90 GLY A C 1
ATOM 699 O O . GLY A 1 90 ? 4.800 5.907 4.872 1.00 82.38 90 GLY A O 1
ATOM 700 N N . GLN A 1 91 ? 3.270 4.362 5.436 1.00 84.50 91 GLN A N 1
ATOM 701 C CA . GLN A 1 91 ? 4.202 3.223 5.394 1.00 84.50 91 GLN A CA 1
ATOM 702 C C . GLN A 1 91 ? 4.698 2.888 3.980 1.00 84.50 91 GLN A C 1
ATOM 704 O O . GLN A 1 91 ? 5.785 2.346 3.818 1.00 84.50 91 GLN A O 1
ATOM 709 N N . SER A 1 92 ? 3.899 3.184 2.955 1.00 86.25 92 SER A N 1
ATOM 710 C CA . SER A 1 92 ? 4.196 2.821 1.564 1.00 86.25 92 SER A CA 1
ATOM 711 C C . SER A 1 92 ? 4.957 3.882 0.769 1.00 86.25 92 SER A C 1
ATOM 713 O O . SER A 1 92 ? 5.291 3.642 -0.388 1.00 86.25 92 SER A O 1
ATOM 715 N N . HIS A 1 93 ? 5.185 5.070 1.327 1.00 82.62 93 HIS A N 1
ATOM 716 C CA . HIS A 1 93 ? 5.720 6.198 0.569 1.00 82.62 93 HIS A CA 1
ATOM 717 C C . HIS A 1 93 ? 7.158 5.945 0.090 1.00 82.62 93 HIS A C 1
ATOM 719 O O . HIS A 1 93 ? 8.056 5.691 0.891 1.00 82.62 93 HIS A O 1
ATOM 725 N N . ILE A 1 94 ? 7.373 6.068 -1.223 1.00 75.12 94 ILE A N 1
ATOM 726 C CA . ILE A 1 94 ? 8.680 5.968 -1.883 1.00 75.12 94 ILE A CA 1
ATOM 727 C C . ILE A 1 94 ? 8.821 7.153 -2.832 1.00 75.12 94 ILE A C 1
ATOM 729 O O . ILE A 1 94 ? 8.280 7.120 -3.923 1.00 75.12 94 ILE A O 1
ATOM 733 N N . HIS A 1 95 ? 9.497 8.231 -2.436 1.00 66.56 95 HIS A N 1
ATOM 734 C CA . HIS A 1 95 ? 9.515 9.463 -3.238 1.00 66.56 95 HIS A CA 1
ATOM 735 C C . HIS A 1 95 ? 9.929 9.208 -4.708 1.00 66.56 95 HIS A C 1
ATOM 737 O O . HIS A 1 95 ? 10.987 8.614 -4.916 1.00 66.56 95 HIS A O 1
ATOM 743 N N . PRO A 1 96 ? 9.165 9.664 -5.730 1.00 69.25 96 PRO A N 1
ATOM 744 C CA . PRO A 1 96 ? 7.935 10.479 -5.701 1.00 69.25 96 PRO A CA 1
ATOM 745 C C . PRO A 1 96 ? 6.607 9.683 -5.793 1.00 69.25 96 PRO A C 1
ATOM 747 O O . PRO A 1 96 ? 5.560 10.256 -6.091 1.00 69.25 96 PRO A O 1
ATOM 750 N N . SER A 1 97 ? 6.643 8.370 -5.590 1.00 79.12 97 SER A N 1
ATOM 751 C CA . SER A 1 97 ? 5.536 7.415 -5.706 1.00 79.12 97 SER A CA 1
ATOM 752 C C . SER A 1 97 ? 5.156 6.752 -4.360 1.00 79.12 97 SER A C 1
ATOM 754 O O . SER A 1 97 ? 5.481 7.230 -3.271 1.00 79.12 97 SER A O 1
ATOM 756 N N . PHE A 1 98 ? 4.440 5.629 -4.429 1.00 84.00 98 PHE A N 1
ATOM 757 C CA . PHE A 1 98 ? 4.063 4.769 -3.308 1.00 84.00 98 PHE A CA 1
ATOM 758 C C . PHE A 1 98 ? 4.184 3.301 -3.709 1.00 84.00 98 PHE A C 1
ATOM 760 O O . PHE A 1 98 ? 3.787 2.941 -4.812 1.00 84.00 98 PHE A O 1
ATOM 767 N N . ASN A 1 99 ? 4.681 2.451 -2.815 1.00 87.31 99 ASN A N 1
ATOM 768 C CA . ASN A 1 99 ? 4.826 1.015 -3.007 1.00 87.31 99 ASN A CA 1
ATOM 769 C C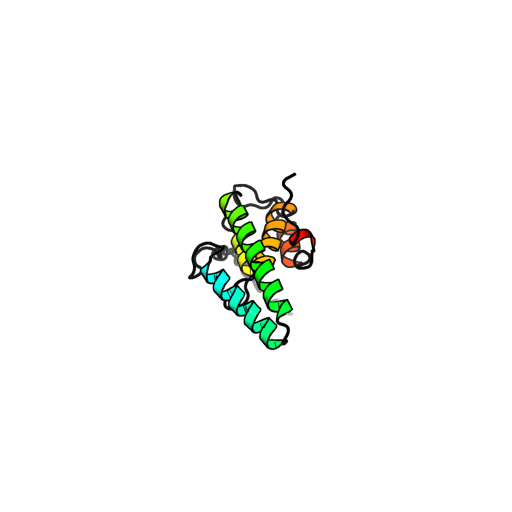 . ASN A 1 99 ? 3.506 0.309 -2.648 1.00 87.31 99 ASN A C 1
ATOM 771 O O . ASN A 1 99 ? 3.175 0.121 -1.473 1.00 87.31 99 ASN A O 1
ATOM 775 N N . TYR A 1 100 ? 2.742 -0.092 -3.663 1.00 89.69 100 TYR A N 1
ATOM 776 C CA . TYR A 1 100 ? 1.434 -0.718 -3.489 1.00 89.69 100 TYR A CA 1
ATOM 777 C C . TYR A 1 100 ? 1.503 -2.086 -2.818 1.00 89.69 100 TYR A C 1
ATOM 779 O O . TYR A 1 100 ? 0.582 -2.447 -2.086 1.00 89.69 100 TYR A O 1
ATOM 787 N N . VAL A 1 101 ? 2.601 -2.820 -2.984 1.00 88.00 101 VAL A N 1
ATOM 788 C CA . VAL A 1 101 ? 2.828 -4.085 -2.274 1.00 88.00 101 VAL A CA 1
ATOM 789 C C . VAL A 1 101 ? 2.905 -3.848 -0.763 1.00 88.00 101 VAL A C 1
ATOM 791 O O . VAL A 1 101 ? 2.210 -4.516 0.008 1.00 88.00 101 VAL A O 1
ATOM 794 N N . ILE A 1 102 ? 3.678 -2.846 -0.331 1.00 88.50 102 ILE A N 1
ATOM 795 C CA . ILE A 1 102 ? 3.757 -2.450 1.084 1.00 88.50 102 ILE A CA 1
ATOM 796 C C . ILE A 1 102 ? 2.393 -1.955 1.575 1.00 88.50 102 ILE A C 1
ATOM 798 O O . ILE A 1 102 ? 1.936 -2.353 2.647 1.00 88.50 102 ILE A O 1
ATOM 802 N N . MET A 1 103 ? 1.698 -1.135 0.783 1.00 89.38 103 MET A N 1
ATOM 803 C CA . MET A 1 103 ? 0.366 -0.649 1.149 1.00 89.38 103 MET A CA 1
ATOM 804 C C . MET A 1 103 ? -0.624 -1.806 1.361 1.00 89.38 103 MET A C 1
ATOM 806 O O . MET A 1 103 ? -1.346 -1.818 2.359 1.00 89.38 103 MET A O 1
ATOM 810 N N . LEU A 1 104 ? -0.633 -2.807 0.476 1.00 89.00 104 LEU A N 1
ATOM 811 C CA . LEU A 1 104 ? -1.478 -3.995 0.609 1.00 89.00 104 LEU A CA 1
ATOM 812 C C . LEU A 1 104 ? -1.120 -4.821 1.849 1.00 89.00 104 LEU A C 1
ATOM 814 O O . LEU A 1 104 ? -2.018 -5.285 2.554 1.00 89.00 104 LEU A O 1
ATOM 818 N N . GLY A 1 105 ? 0.169 -4.983 2.148 1.00 87.62 105 GLY A N 1
ATOM 819 C CA . GLY A 1 105 ? 0.623 -5.639 3.375 1.00 87.62 105 GLY A CA 1
ATOM 820 C C . GLY A 1 105 ? 0.112 -4.947 4.632 1.00 87.62 105 GLY A C 1
ATOM 821 O O . GLY A 1 105 ? -0.462 -5.604 5.503 1.00 87.62 105 GLY A O 1
ATOM 822 N N . CYS A 1 106 ? 0.221 -3.621 4.683 1.00 89.06 106 CYS A N 1
ATOM 823 C CA . CYS A 1 106 ? -0.316 -2.831 5.783 1.00 89.06 106 CYS A CA 1
ATOM 824 C C . CYS A 1 106 ? -1.838 -3.003 5.910 1.00 89.06 106 CYS A C 1
ATOM 826 O O . CYS A 1 106 ? -2.344 -3.224 7.008 1.00 89.06 106 CYS A O 1
ATOM 828 N N . MET A 1 107 ? -2.574 -3.012 4.794 1.00 87.94 107 MET A N 1
ATOM 829 C CA . MET A 1 107 ? -4.025 -3.232 4.818 1.00 87.94 107 MET A CA 1
ATOM 830 C C . MET A 1 107 ? -4.435 -4.598 5.347 1.00 87.94 107 MET A C 1
ATOM 832 O O . MET A 1 107 ? -5.437 -4.713 6.055 1.00 87.94 107 MET A O 1
ATOM 836 N N . LYS A 1 108 ? -3.660 -5.640 5.040 1.00 86.62 108 LYS A N 1
ATOM 837 C CA . LYS A 1 108 ? -3.883 -6.971 5.614 1.00 86.62 108 LYS A CA 1
ATOM 838 C C . LYS A 1 108 ? -3.689 -6.952 7.133 1.00 86.62 108 LYS A C 1
ATOM 840 O O . LYS A 1 108 ? -4.511 -7.513 7.849 1.00 86.62 108 LYS A O 1
ATOM 845 N N . VAL A 1 109 ? -2.683 -6.237 7.643 1.00 87.62 109 VAL A N 1
ATOM 846 C CA . VAL A 1 109 ? -2.484 -6.049 9.095 1.00 87.62 109 VAL A CA 1
ATOM 847 C C . VAL A 1 109 ? -3.649 -5.294 9.734 1.00 87.62 109 VAL A C 1
ATOM 849 O O . VAL A 1 109 ? -4.137 -5.713 10.785 1.00 87.62 109 VAL A O 1
ATOM 852 N N . VAL A 1 110 ? -4.135 -4.225 9.096 1.00 87.19 110 VAL A N 1
ATOM 853 C CA . VAL A 1 110 ? -5.313 -3.479 9.568 1.00 87.19 110 VAL A CA 1
ATOM 854 C C . VAL A 1 110 ? -6.520 -4.407 9.707 1.00 87.19 110 VAL A C 1
ATOM 856 O O . VAL A 1 110 ? -7.181 -4.421 10.746 1.00 87.19 110 VAL A O 1
ATOM 859 N N . LYS A 1 111 ? -6.782 -5.226 8.687 1.00 83.19 111 LYS A N 1
ATOM 860 C CA . LYS A 1 111 ? -7.917 -6.151 8.679 1.00 83.19 111 LYS A CA 1
ATOM 861 C C . LYS A 1 111 ? -7.779 -7.262 9.722 1.00 83.19 111 LYS A C 1
ATOM 863 O O . LYS A 1 111 ? -8.710 -7.493 10.489 1.00 83.19 111 LYS A O 1
ATOM 868 N N . ASP A 1 112 ? -6.632 -7.933 9.757 1.00 83.50 112 ASP A N 1
ATOM 869 C CA . ASP A 1 112 ? -6.484 -9.197 10.483 1.00 83.50 112 ASP A CA 1
ATOM 870 C C . ASP A 1 112 ? -6.057 -8.999 11.946 1.00 83.50 112 ASP A C 1
ATOM 872 O O . ASP A 1 112 ? -6.444 -9.779 12.820 1.00 83.50 112 ASP A O 1
ATOM 876 N N . ILE A 1 113 ? -5.261 -7.960 12.226 1.00 84.81 113 ILE A N 1
ATOM 877 C CA . ILE A 1 113 ? -4.674 -7.705 13.550 1.00 84.81 113 ILE A CA 1
ATOM 878 C C . ILE A 1 113 ? -5.337 -6.509 14.226 1.00 84.81 113 ILE A C 1
ATOM 880 O O . ILE A 1 113 ? -5.755 -6.620 15.378 1.00 84.81 113 ILE A O 1
ATOM 884 N N . CYS A 1 114 ? -5.425 -5.368 13.536 1.00 85.69 114 CYS A N 1
ATOM 885 C CA . CYS A 1 114 ? -5.996 -4.161 14.137 1.00 85.69 114 CYS A CA 1
ATOM 886 C C . CYS A 1 114 ? -7.510 -4.281 14.340 1.00 85.69 114 CYS A C 1
ATOM 888 O O . CYS A 1 114 ? -8.030 -3.688 15.287 1.00 85.69 114 CYS A O 1
ATOM 890 N N . LYS A 1 115 ? -8.178 -5.058 13.469 1.00 84.25 115 LYS A N 1
ATOM 891 C CA . LYS A 1 115 ? -9.626 -5.306 13.462 1.00 84.25 115 LYS A CA 1
ATOM 892 C C . LYS A 1 115 ? -10.395 -4.004 13.620 1.00 84.25 115 LYS A C 1
ATOM 894 O O . LYS A 1 115 ? -11.003 -3.722 14.650 1.00 84.25 115 LYS A O 1
ATOM 899 N N . GLU A 1 116 ? -10.273 -3.163 12.602 1.00 82.44 116 GLU A N 1
ATOM 900 C CA . GLU A 1 116 ? -10.909 -1.857 12.618 1.00 82.44 116 GLU A CA 1
ATOM 901 C C . GLU A 1 116 ? -12.440 -1.973 12.683 1.00 82.44 116 GLU A C 1
ATOM 903 O O . GLU A 1 116 ? -13.070 -2.712 11.924 1.00 82.44 116 GLU A O 1
ATOM 908 N N . THR A 1 117 ? -13.035 -1.231 13.610 1.00 81.69 117 THR A N 1
ATOM 909 C CA . THR A 1 117 ? -14.476 -1.094 13.776 1.00 81.69 117 THR A CA 1
ATOM 910 C C . THR A 1 117 ? -15.030 -0.054 12.805 1.00 81.69 117 THR A C 1
ATOM 912 O O . THR A 1 117 ? -14.322 0.826 12.321 1.00 81.69 117 THR A O 1
ATOM 915 N N . LYS A 1 118 ? -16.343 -0.092 12.554 1.00 76.38 118 LYS A N 1
ATOM 916 C CA . LYS A 1 118 ? -17.009 0.835 11.617 1.00 76.38 118 LYS A CA 1
ATOM 917 C C . LYS A 1 118 ? -16.872 2.320 11.981 1.00 76.38 118 LYS A C 1
ATOM 919 O O . LYS A 1 118 ? -17.029 3.172 11.114 1.00 76.38 118 LYS A O 1
ATOM 924 N N . ASP A 1 119 ? -16.608 2.642 13.248 1.00 77.75 119 ASP A N 1
ATOM 925 C CA . ASP A 1 119 ? -16.340 4.005 13.724 1.00 77.75 119 ASP A CA 1
ATOM 926 C C . ASP A 1 119 ? -14.859 4.416 13.609 1.00 77.75 119 ASP A C 1
ATOM 928 O O . ASP A 1 119 ? -14.483 5.482 14.095 1.00 77.75 119 ASP A O 1
ATOM 932 N N . GLY A 1 120 ? -14.023 3.600 12.959 1.00 75.06 120 GLY A N 1
ATOM 933 C CA . GLY A 1 120 ? -12.614 3.896 12.687 1.00 75.06 120 GLY A CA 1
ATOM 934 C C . GLY A 1 120 ? -11.698 3.726 13.891 1.00 75.06 120 GLY A C 1
ATOM 935 O O . GLY A 1 120 ? -10.627 4.331 13.943 1.00 75.06 120 GLY A O 1
ATOM 936 N N . LYS A 1 121 ? -12.122 2.938 14.884 1.00 83.06 121 LYS A N 1
ATOM 937 C CA . LYS A 1 121 ? -11.291 2.564 16.031 1.00 83.06 121 LYS A CA 1
ATOM 938 C C . LYS A 1 121 ? -10.718 1.172 15.822 1.00 83.06 121 LYS A C 1
ATOM 940 O O . LYS A 1 121 ? -11.272 0.349 15.107 1.00 83.06 121 LYS A O 1
ATOM 945 N N . TRP A 1 122 ? -9.608 0.889 16.483 1.00 88.00 122 TRP A N 1
ATOM 946 C CA . TRP A 1 122 ? -9.019 -0.448 16.494 1.00 88.00 122 TRP A CA 1
ATOM 947 C C . TRP A 1 122 ? -9.403 -1.159 17.784 1.00 88.00 122 TRP A C 1
ATOM 949 O O . TRP A 1 122 ? -9.400 -0.532 18.846 1.00 88.00 122 TRP A O 1
ATOM 959 N N . GLU A 1 123 ? -9.686 -2.462 17.715 1.00 87.19 123 GLU A N 1
ATOM 960 C CA . GLU A 1 123 ? -9.987 -3.266 18.910 1.00 87.19 123 GLU A CA 1
ATOM 961 C C . GLU A 1 123 ? -8.850 -3.181 19.941 1.00 87.19 123 GLU A C 1
ATOM 963 O O . GLU A 1 123 ? -9.090 -3.078 21.144 1.00 87.19 123 GLU A O 1
ATOM 968 N N . ASN A 1 124 ? -7.599 -3.180 19.467 1.00 89.56 124 ASN A N 1
ATOM 969 C CA . ASN A 1 124 ? -6.415 -2.997 20.299 1.00 89.56 124 ASN A CA 1
ATOM 970 C C . ASN A 1 124 ? -5.407 -2.051 19.622 1.00 89.56 124 ASN A C 1
ATOM 972 O O . ASN A 1 124 ? -4.551 -2.507 18.855 1.00 89.56 124 ASN A O 1
ATOM 976 N N . PRO A 1 125 ? -5.457 -0.740 19.923 1.00 88.06 125 PRO A N 1
ATOM 977 C CA . PRO A 1 125 ? -4.611 0.234 19.245 1.00 88.06 125 PRO A CA 1
ATOM 978 C C . PRO A 1 125 ? -3.111 0.025 19.459 1.00 88.06 125 PRO A C 1
ATOM 980 O O . PRO A 1 125 ? -2.319 0.200 18.537 1.00 88.06 125 PRO A O 1
ATOM 983 N N . ASN A 1 126 ? -2.717 -0.415 20.657 1.00 87.00 126 ASN A N 1
ATOM 984 C CA . ASN A 1 126 ? -1.314 -0.670 20.979 1.00 87.00 126 ASN A CA 1
ATOM 985 C C . ASN A 1 126 ? -0.759 -1.864 20.199 1.00 87.00 126 ASN A C 1
ATOM 987 O O . ASN A 1 126 ? 0.379 -1.818 19.735 1.00 87.00 126 ASN A O 1
ATOM 991 N N . LEU A 1 127 ? -1.545 -2.938 20.065 1.00 86.19 127 LEU A N 1
ATOM 992 C CA . LEU A 1 127 ? -1.164 -4.083 19.242 1.00 86.19 127 LEU A CA 1
ATOM 993 C C . LEU A 1 127 ? -1.077 -3.677 17.769 1.00 86.19 127 LEU A C 1
ATOM 995 O O . LEU A 1 127 ? -0.086 -3.995 17.124 1.00 86.19 127 LEU A O 1
ATOM 999 N N . CYS A 1 128 ? -2.068 -2.930 17.275 1.00 86.44 128 CYS A N 1
ATOM 1000 C CA . CYS A 1 128 ? -2.099 -2.455 15.896 1.00 86.44 128 CYS A CA 1
ATOM 1001 C C . CYS A 1 128 ? -0.838 -1.664 15.527 1.00 86.44 128 CYS A C 1
ATOM 1003 O O . CYS A 1 128 ? -0.126 -2.044 14.597 1.00 86.44 128 CYS A O 1
ATOM 1005 N N . MET A 1 129 ? -0.515 -0.622 16.303 1.00 86.06 129 MET A N 1
ATOM 1006 C CA . MET A 1 129 ? 0.660 0.216 16.045 1.00 86.06 129 MET A CA 1
ATOM 1007 C C . MET A 1 129 ? 1.950 -0.596 16.095 1.00 86.06 129 MET A C 1
ATOM 1009 O O . MET A 1 129 ? 2.737 -0.533 15.158 1.00 86.06 129 MET A O 1
ATOM 1013 N N . LYS A 1 130 ? 2.128 -1.447 17.116 1.00 85.88 130 LYS A N 1
ATOM 1014 C CA . LYS A 1 130 ? 3.308 -2.322 17.203 1.00 85.88 130 LYS A CA 1
ATOM 1015 C C . LYS A 1 130 ? 3.432 -3.252 16.002 1.00 85.88 130 LYS A C 1
ATOM 1017 O O . LYS A 1 130 ? 4.533 -3.452 15.500 1.00 85.88 130 LYS A O 1
ATOM 1022 N N . SER A 1 131 ? 2.330 -3.839 15.544 1.00 85.00 131 SER A N 1
ATOM 1023 C CA . SER A 1 131 ? 2.342 -4.730 14.385 1.00 85.00 131 SER A CA 1
ATOM 1024 C C . SER A 1 131 ? 2.693 -3.984 13.103 1.00 85.00 131 SER A C 1
ATOM 1026 O O . SER A 1 131 ? 3.526 -4.474 12.342 1.00 85.00 131 SER A O 1
ATOM 1028 N N . ILE A 1 132 ? 2.131 -2.794 12.889 1.00 84.31 132 ILE A N 1
ATOM 1029 C CA . ILE A 1 132 ? 2.430 -1.965 11.719 1.00 84.31 132 ILE A CA 1
ATOM 1030 C C . ILE A 1 132 ? 3.894 -1.507 11.746 1.00 84.31 132 ILE A C 1
ATOM 1032 O O . ILE A 1 132 ? 4.625 -1.809 10.805 1.00 84.31 132 ILE A O 1
ATOM 1036 N N . GLU A 1 133 ? 4.346 -0.900 12.845 1.00 82.62 133 GLU A N 1
ATOM 1037 C CA . GLU A 1 133 ? 5.710 -0.375 13.017 1.00 82.62 133 GLU A CA 1
ATOM 1038 C C . GLU A 1 133 ? 6.788 -1.459 12.994 1.00 82.62 133 GLU A C 1
ATOM 1040 O O . GLU A 1 133 ? 7.917 -1.196 12.589 1.00 82.62 133 GLU A O 1
ATOM 1045 N N . SER A 1 134 ? 6.462 -2.692 13.401 1.00 81.62 134 SER A N 1
ATOM 1046 C CA . SER A 1 134 ? 7.434 -3.788 13.362 1.00 81.62 134 SER A CA 1
ATOM 1047 C C . SER A 1 134 ? 7.926 -4.107 11.951 1.00 81.62 134 SER A C 1
ATOM 1049 O O . SER A 1 134 ? 8.975 -4.730 11.807 1.00 81.62 134 SER A O 1
ATOM 1051 N N . GLY A 1 135 ? 7.139 -3.780 10.917 1.00 74.62 135 GLY A N 1
ATOM 1052 C CA . GLY A 1 135 ? 7.434 -4.141 9.530 1.00 74.62 135 GLY A CA 1
ATOM 1053 C C . GLY A 1 135 ? 7.539 -5.651 9.274 1.00 74.62 135 GLY A C 1
ATOM 1054 O O . GLY A 1 135 ? 7.841 -6.056 8.157 1.00 74.62 135 GLY A O 1
ATOM 1055 N N . ALA A 1 136 ? 7.264 -6.516 10.261 1.00 74.31 136 ALA A N 1
ATOM 1056 C CA . ALA A 1 136 ? 7.447 -7.968 10.153 1.00 74.31 136 ALA A CA 1
ATOM 1057 C C . ALA A 1 136 ? 6.570 -8.607 9.058 1.00 74.31 136 ALA A C 1
ATOM 1059 O O . ALA A 1 136 ? 6.835 -9.708 8.580 1.00 74.31 136 ALA A O 1
ATOM 1060 N N . TRP A 1 137 ? 5.519 -7.901 8.651 1.00 76.00 137 TRP A N 1
ATOM 1061 C CA . TRP A 1 137 ? 4.616 -8.266 7.570 1.00 76.00 137 TRP A CA 1
ATOM 1062 C C . TRP A 1 137 ? 5.152 -7.898 6.179 1.00 76.00 137 TRP A C 1
ATOM 1064 O O . TRP A 1 137 ? 4.730 -8.524 5.211 1.00 76.00 137 TRP A O 1
ATOM 1074 N N . ILE A 1 138 ? 6.100 -6.961 6.061 1.00 70.31 138 ILE A N 1
ATOM 1075 C CA . ILE A 1 138 ? 6.666 -6.516 4.773 1.00 70.31 138 ILE A CA 1
ATOM 1076 C C . ILE A 1 138 ? 7.321 -7.697 4.047 1.00 70.31 138 ILE A C 1
ATOM 1078 O O . ILE A 1 138 ? 7.125 -7.878 2.852 1.00 70.31 138 ILE A O 1
ATOM 1082 N N . ASN A 1 139 ? 7.997 -8.579 4.784 1.00 63.19 139 ASN A N 1
ATOM 1083 C CA . ASN A 1 139 ? 8.663 -9.759 4.224 1.00 63.19 139 ASN A CA 1
ATOM 1084 C C . ASN A 1 139 ? 7.841 -11.051 4.371 1.00 63.19 139 ASN A C 1
ATOM 1086 O O . ASN A 1 139 ? 8.375 -12.145 4.195 1.00 63.19 139 ASN A O 1
ATOM 1090 N N . ASN A 1 140 ? 6.556 -10.970 4.737 1.00 63.12 140 ASN A N 1
ATOM 1091 C CA . ASN A 1 140 ? 5.743 -12.165 4.942 1.00 63.12 140 ASN A CA 1
ATOM 1092 C C . ASN A 1 140 ? 5.162 -12.658 3.603 1.00 63.12 140 ASN A C 1
ATOM 1094 O O . ASN A 1 140 ? 4.265 -11.999 3.077 1.00 63.12 140 ASN A O 1
ATOM 1098 N N . PRO A 1 141 ? 5.553 -13.842 3.087 1.00 58.03 141 PRO A N 1
ATOM 1099 C CA . PRO A 1 141 ? 5.075 -14.359 1.800 1.00 58.03 141 PRO A CA 1
ATOM 1100 C C . PRO A 1 141 ? 3.541 -14.490 1.718 1.00 58.03 141 PRO A C 1
ATOM 1102 O O . PRO A 1 141 ? 2.970 -14.422 0.633 1.00 58.03 141 PRO A O 1
ATOM 1105 N N . LYS A 1 142 ? 2.826 -14.600 2.850 1.00 57.28 142 LYS A N 1
ATOM 1106 C CA . LYS A 1 142 ? 1.349 -14.625 2.887 1.00 57.28 142 LYS A CA 1
ATOM 1107 C C . LYS A 1 142 ? 0.701 -13.285 2.513 1.00 57.28 142 LYS A C 1
ATOM 1109 O O . LYS A 1 142 ? -0.452 -13.257 2.077 1.00 57.28 142 LYS A O 1
ATOM 1114 N N . VAL A 1 143 ? 1.425 -12.171 2.632 1.00 50.34 143 VAL A N 1
ATOM 1115 C CA . VAL A 1 143 ? 0.987 -10.869 2.100 1.00 50.34 143 VAL A CA 1
ATOM 1116 C C . VAL A 1 143 ? 0.896 -10.904 0.573 1.00 50.34 143 VAL A C 1
ATOM 1118 O O . VAL A 1 143 ? 0.016 -10.264 0.003 1.00 50.34 143 VAL A O 1
ATOM 1121 N N . TYR A 1 144 ? 1.698 -11.740 -0.074 1.00 51.22 144 TYR A N 1
ATOM 1122 C CA . TYR A 1 144 ? 1.775 -11.875 -1.527 1.00 51.22 144 TYR A CA 1
ATOM 1123 C C . TYR A 1 144 ? 0.838 -12.961 -2.071 1.00 51.22 144 TYR A C 1
ATOM 1125 O O . TYR A 1 144 ? 0.609 -13.042 -3.275 1.00 51.22 144 TYR A O 1
ATOM 1133 N N . GLN A 1 145 ? 0.250 -13.786 -1.196 1.00 46.00 145 GLN A N 1
ATOM 1134 C CA . GLN A 1 145 ? -0.731 -14.782 -1.614 1.00 46.00 145 GLN A CA 1
ATOM 1135 C C . GLN A 1 145 ? -2.113 -14.150 -1.872 1.00 46.00 145 GLN A C 1
ATOM 1137 O O . GLN A 1 145 ? -2.514 -13.217 -1.152 1.00 46.00 145 GLN A O 1
ATOM 1142 N N . PRO A 1 146 ? -2.860 -14.655 -2.879 1.00 43.78 146 PRO A N 1
ATOM 1143 C CA . PRO A 1 146 ? -4.224 -14.223 -3.151 1.00 43.78 146 PRO A CA 1
ATOM 1144 C C . PRO A 1 146 ? -5.078 -14.316 -1.886 1.00 43.78 146 PRO A C 1
ATOM 1146 O O . PRO A 1 146 ? -4.997 -15.292 -1.142 1.00 43.78 146 PRO A O 1
ATOM 1149 N N . TYR A 1 147 ? -5.899 -13.295 -1.639 1.00 39.00 147 TYR A N 1
ATOM 1150 C CA . TYR A 1 147 ? -6.869 -13.337 -0.548 1.00 39.00 147 TYR A CA 1
ATOM 1151 C C . TYR A 1 147 ? -7.816 -14.526 -0.754 1.00 39.00 147 TYR A C 1
ATOM 1153 O O . TYR A 1 147 ? -8.487 -14.598 -1.783 1.00 39.00 147 TYR A O 1
ATOM 1161 N N . ASN A 1 148 ? -7.855 -15.442 0.216 1.00 39.06 148 ASN A N 1
ATOM 1162 C CA . ASN A 1 148 ? -8.840 -16.513 0.267 1.00 39.06 148 ASN A CA 1
ATOM 1163 C C . ASN A 1 148 ? -9.966 -16.064 1.213 1.00 39.06 148 ASN A C 1
ATOM 1165 O O . ASN A 1 148 ? -9.721 -15.982 2.420 1.00 39.06 148 ASN A O 1
ATOM 1169 N N . PRO A 1 149 ? -11.153 -15.699 0.701 1.00 38.50 149 PRO A N 1
ATOM 1170 C CA . PRO A 1 149 ? -12.305 -15.429 1.547 1.00 38.50 149 PRO A CA 1
ATOM 1171 C C . PRO A 1 149 ? -12.763 -16.754 2.168 1.00 38.50 149 PRO A C 1
ATOM 1173 O O . PRO A 1 149 ? -13.463 -17.531 1.523 1.00 38.50 149 PRO A O 1
ATOM 1176 N N . GLN A 1 150 ? -12.319 -17.031 3.394 1.00 31.80 150 GLN A N 1
ATOM 1177 C CA . GLN A 1 150 ? -12.978 -17.992 4.280 1.00 31.80 150 GLN A CA 1
ATOM 1178 C C . GLN A 1 150 ? -13.966 -17.255 5.176 1.00 31.80 150 GLN A C 1
ATOM 1180 O O . GLN A 1 150 ? -13.606 -16.149 5.645 1.00 31.80 150 GLN A O 1
#

Sequence (150 aa):
MKYLLLMSCLLLPISSMAAPSPYAENTFGRMPHKDIMRLNKDACEVEGNATGDTASIEECIDYQEKAFDKLVEIYNRHDITAPSWGLCIGQSHIHPSFNYVIMLGCMKVVKDICKETKDGKWENPNLCMKSIESGAWINNPKVYQPYNPQ

Foldseek 3Di:
DDDDDDDDDPDDPPPPPPDPQLQPDDPQHDPPGPVLLVVQLVVLCVVCVVVVHPVSSVVQNVLQVVLRVVVVVCVVPDLADSRQLSLLQVQQDDVPHGRSLSSLLSVVLCVPPQVADNVRHGPDVVRSVCVNVVCPSVPPCVSSDPDDDD

Radius of gyration: 20.47 Å; chains: 1; bounding box: 39×46×72 Å

pLDDT: mean 72.6, std 17.92, range [31.8, 91.56]

Secondary structure (DSSP, 8-state):
------------------PPPTTS--TT-SSS-HHHHHHHHHHHHHHHHHHT-HHHHHHHHHHHHHHHHHHHHHHHHS---TTHHHHHHHHHEETTEE-HHHHHHHHHHIIIII-B-TTS-BSSHHHHHHHHHT-TTTT-HHHHSPP---